Protein AF-A0A9E5YN26-F1 (afdb_monomer_lite)

Structure (mmCIF, N/CA/C/O backbone):
data_AF-A0A9E5YN26-F1
#
_entry.id   AF-A0A9E5YN26-F1
#
loop_
_atom_site.group_PDB
_atom_site.id
_atom_site.type_symbol
_atom_site.label_atom_id
_atom_site.label_alt_id
_atom_site.label_comp_id
_atom_site.label_asym_id
_atom_site.label_entity_id
_atom_site.label_seq_id
_atom_site.pdbx_PDB_ins_code
_atom_site.Cartn_x
_atom_site.Cartn_y
_atom_site.Cartn_z
_atom_site.occupancy
_atom_site.B_iso_or_equiv
_atom_site.auth_seq_id
_atom_site.auth_comp_id
_atom_site.auth_asym_id
_atom_site.auth_atom_id
_atom_site.pdbx_PDB_model_num
ATOM 1 N N . MET A 1 1 ? -26.017 12.674 18.220 1.00 53.06 1 MET A N 1
ATOM 2 C CA . MET A 1 1 ? -25.149 12.008 19.216 1.00 53.06 1 MET A CA 1
ATOM 3 C C . MET A 1 1 ? -24.759 10.588 18.777 1.00 53.06 1 MET A C 1
ATOM 5 O O . MET A 1 1 ? -23.644 10.428 18.310 1.00 53.06 1 MET A O 1
ATOM 9 N N . MET A 1 2 ? -25.628 9.558 18.812 1.00 53.06 2 MET A N 1
ATOM 10 C CA . MET A 1 2 ? -25.223 8.177 18.429 1.00 53.06 2 MET A CA 1
ATOM 11 C C . MET A 1 2 ? -24.998 7.957 16.912 1.00 53.06 2 MET A C 1
ATOM 13 O O . MET A 1 2 ? -24.331 6.999 16.513 1.00 53.06 2 MET A O 1
ATOM 17 N N . ASN A 1 3 ? -25.528 8.840 16.058 1.00 61.97 3 ASN A N 1
ATOM 18 C CA . ASN A 1 3 ? -25.362 8.754 14.601 1.00 61.97 3 ASN A CA 1
ATOM 19 C C . ASN A 1 3 ? -24.022 9.351 14.124 1.00 61.97 3 ASN A C 1
ATOM 21 O O . ASN A 1 3 ? -23.404 8.831 13.197 1.00 61.97 3 ASN A O 1
ATOM 25 N N . ASP A 1 4 ? -23.530 10.379 14.819 1.00 71.56 4 ASP A N 1
ATOM 26 C CA . ASP A 1 4 ? -22.338 11.141 14.428 1.00 71.56 4 ASP A CA 1
ATOM 27 C C . ASP A 1 4 ? -21.058 10.311 14.587 1.00 71.56 4 ASP A C 1
ATOM 29 O O . ASP A 1 4 ? -20.215 10.279 13.695 1.00 71.56 4 ASP A O 1
ATOM 33 N N . GLU A 1 5 ? -20.943 9.517 15.659 1.00 71.06 5 GLU A N 1
ATOM 34 C CA . GLU A 1 5 ? -19.774 8.651 15.850 1.00 71.06 5 GLU A CA 1
ATOM 35 C C . GLU A 1 5 ? -19.697 7.495 14.843 1.00 71.06 5 GLU A C 1
ATOM 37 O O . GLU A 1 5 ? -18.608 7.035 14.491 1.00 71.06 5 GLU A O 1
ATOM 42 N N . LYS A 1 6 ? -20.841 6.942 14.419 1.00 70.25 6 LYS A N 1
ATOM 43 C CA . LYS A 1 6 ? -20.863 5.895 13.384 1.00 70.25 6 LYS A CA 1
ATOM 44 C C . LYS A 1 6 ? -20.468 6.490 12.034 1.00 70.25 6 LYS A C 1
ATOM 46 O O . LYS A 1 6 ? -19.683 5.877 11.308 1.00 70.25 6 LYS A O 1
ATOM 51 N N . TYR A 1 7 ? -20.950 7.696 11.745 1.00 77.06 7 TYR A N 1
ATOM 52 C CA . TYR A 1 7 ? -20.647 8.420 10.518 1.00 77.06 7 TYR A CA 1
ATOM 53 C C . TYR A 1 7 ? -19.169 8.827 10.430 1.00 77.06 7 TYR A C 1
ATOM 55 O O . TYR A 1 7 ? -18.505 8.523 9.439 1.00 77.06 7 TYR A O 1
ATOM 63 N N . GLU A 1 8 ? -18.601 9.399 11.494 1.00 77.19 8 GLU A N 1
ATOM 64 C CA . GLU A 1 8 ? -17.177 9.759 11.557 1.00 77.19 8 GLU A CA 1
ATOM 65 C C . GLU A 1 8 ? -16.260 8.535 11.428 1.00 77.19 8 GLU A C 1
ATOM 67 O O . GLU A 1 8 ? -15.240 8.571 10.731 1.00 77.19 8 GLU A O 1
ATOM 72 N N . ARG A 1 9 ? -16.644 7.395 12.015 1.00 71.38 9 ARG A N 1
ATOM 73 C CA . ARG A 1 9 ? -15.908 6.130 11.860 1.00 71.38 9 ARG A CA 1
ATOM 74 C C . ARG A 1 9 ? -15.939 5.612 10.426 1.00 71.38 9 ARG A C 1
ATOM 76 O O . ARG A 1 9 ? -14.891 5.224 9.900 1.00 71.38 9 ARG A O 1
ATOM 83 N N . ALA A 1 10 ? -17.107 5.628 9.784 1.00 75.50 10 ALA A N 1
ATOM 84 C CA . ALA A 1 10 ? -17.236 5.261 8.377 1.00 75.50 10 ALA A CA 1
ATOM 85 C C . ALA A 1 10 ? -16.382 6.183 7.491 1.00 75.50 10 ALA A C 1
ATOM 87 O O . ALA A 1 10 ? -15.615 5.708 6.652 1.00 75.50 10 ALA A O 1
ATOM 88 N N . ARG A 1 11 ? -16.416 7.494 7.752 1.00 78.62 11 ARG A N 1
ATOM 89 C CA . ARG A 1 11 ? -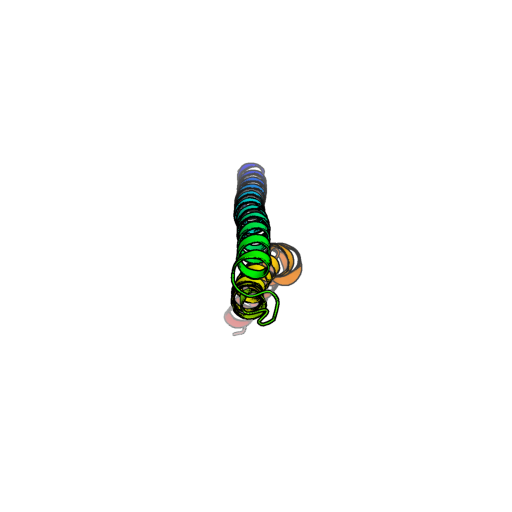15.630 8.501 7.031 1.00 78.62 11 ARG A CA 1
ATOM 90 C C . ARG A 1 11 ? -14.124 8.291 7.193 1.00 78.62 11 ARG A C 1
ATOM 92 O O . ARG A 1 11 ? -13.384 8.356 6.210 1.00 78.62 11 ARG A O 1
ATOM 99 N N . LYS A 1 12 ? -13.664 7.973 8.408 1.00 78.50 12 LYS A N 1
ATOM 100 C CA . LYS A 1 12 ? -12.257 7.655 8.696 1.00 78.50 12 LYS A CA 1
ATOM 101 C C . LYS A 1 12 ? -11.805 6.401 7.944 1.00 78.50 12 LYS A C 1
ATOM 103 O O . LYS A 1 12 ? -10.750 6.432 7.318 1.00 78.50 12 LYS A O 1
ATOM 108 N N . ARG A 1 13 ? -12.630 5.345 7.913 1.00 75.19 13 ARG A N 1
ATOM 109 C CA . ARG A 1 13 ? -12.343 4.129 7.129 1.00 75.19 13 ARG A CA 1
ATOM 110 C C . ARG A 1 13 ? -12.217 4.416 5.635 1.00 75.19 13 ARG A C 1
ATOM 112 O O . ARG A 1 13 ? -11.256 3.966 5.020 1.00 75.19 13 ARG A O 1
ATOM 119 N N . VAL A 1 14 ? -13.132 5.198 5.061 1.00 81.62 14 VAL A N 1
ATOM 120 C CA . VAL A 1 14 ? -13.064 5.586 3.641 1.00 81.62 14 VAL A CA 1
ATOM 121 C C . VAL A 1 14 ? -11.802 6.402 3.349 1.00 81.62 14 VAL A C 1
ATOM 123 O O . VAL A 1 14 ? -11.146 6.182 2.332 1.00 81.62 14 VAL A O 1
ATOM 126 N N . LYS A 1 15 ? -11.420 7.317 4.248 1.00 82.94 15 LYS A N 1
ATOM 127 C CA . LYS A 1 15 ? -10.201 8.124 4.102 1.00 82.94 15 LYS A CA 1
ATOM 128 C C . LYS A 1 15 ? -8.936 7.262 4.101 1.00 82.94 15 LYS A C 1
ATOM 130 O O . LYS A 1 15 ? -8.076 7.469 3.247 1.00 82.94 15 LYS A O 1
ATOM 135 N N . ASP A 1 16 ? -8.839 6.298 5.013 1.00 81.31 16 ASP A N 1
ATOM 136 C CA . ASP A 1 16 ? -7.692 5.385 5.083 1.00 81.31 16 ASP A CA 1
ATOM 137 C C . ASP A 1 16 ? -7.615 4.485 3.848 1.00 81.31 16 ASP A C 1
ATOM 139 O O . ASP A 1 16 ? -6.543 4.300 3.277 1.00 81.31 16 ASP A O 1
ATOM 143 N N . LEU A 1 17 ? -8.765 3.984 3.392 1.00 81.69 17 LEU A N 1
ATOM 144 C CA . LEU A 1 17 ? -8.855 3.165 2.191 1.00 81.69 17 LEU A CA 1
ATOM 145 C C . LEU A 1 17 ? -8.412 3.955 0.951 1.00 81.69 17 LEU A C 1
ATOM 147 O O . LEU A 1 17 ? -7.628 3.462 0.145 1.00 81.69 17 LEU A O 1
ATOM 151 N N . LYS A 1 18 ? -8.842 5.217 0.830 1.00 85.19 18 LYS A N 1
ATOM 152 C CA . LYS A 1 18 ? -8.407 6.116 -0.247 1.00 85.19 18 LYS A CA 1
ATOM 153 C C . LYS A 1 18 ? -6.895 6.361 -0.216 1.00 85.19 18 LYS A C 1
ATOM 155 O O . LYS A 1 18 ? -6.273 6.413 -1.273 1.00 85.19 18 LYS A O 1
ATOM 160 N N . HIS A 1 19 ? -6.307 6.499 0.974 1.00 84.50 19 HIS A N 1
ATOM 161 C CA . HIS A 1 19 ? -4.857 6.646 1.124 1.00 84.50 19 HIS A CA 1
ATOM 162 C C . HIS A 1 19 ? -4.122 5.385 0.659 1.00 84.50 19 HIS A C 1
ATOM 164 O O . HIS A 1 19 ? -3.212 5.477 -0.158 1.00 84.50 19 HIS A O 1
ATOM 170 N N . PHE A 1 20 ? -4.593 4.213 1.091 1.00 86.06 20 PHE A N 1
ATOM 171 C CA . PHE A 1 20 ? -4.047 2.927 0.668 1.00 86.06 20 PHE A CA 1
ATOM 172 C C . PHE A 1 20 ? -4.093 2.744 -0.855 1.00 86.06 20 PHE A C 1
ATOM 174 O O . PHE A 1 20 ? -3.087 2.379 -1.457 1.00 86.06 20 PHE A O 1
ATOM 181 N N . TYR A 1 21 ? -5.225 3.051 -1.500 1.00 85.75 21 TYR A N 1
ATOM 182 C CA . TYR A 1 21 ? -5.330 2.967 -2.960 1.00 85.75 21 TYR A CA 1
ATOM 183 C C . TYR A 1 21 ? -4.360 3.912 -3.672 1.00 85.75 21 TYR A C 1
ATOM 185 O O . TYR A 1 21 ? -3.776 3.528 -4.682 1.00 85.75 21 TYR A O 1
ATOM 193 N N . ARG A 1 22 ? -4.144 5.125 -3.148 1.00 89.44 22 ARG A N 1
ATOM 194 C CA . ARG A 1 22 ? -3.162 6.060 -3.714 1.00 89.44 22 ARG A CA 1
ATOM 195 C C . ARG A 1 22 ? -1.747 5.484 -3.656 1.00 89.44 22 ARG A C 1
ATOM 197 O O . ARG A 1 22 ? -1.024 5.545 -4.651 1.00 89.44 22 ARG A O 1
ATOM 204 N N . ASP A 1 23 ? -1.371 4.917 -2.514 1.00 88.12 23 ASP A N 1
ATOM 205 C CA . ASP A 1 23 ? -0.052 4.315 -2.321 1.00 88.12 23 ASP A CA 1
ATOM 206 C C . ASP A 1 23 ? 0.120 3.073 -3.218 1.00 88.12 23 ASP A C 1
ATOM 208 O O . ASP A 1 23 ? 1.164 2.901 -3.846 1.00 88.12 23 ASP A O 1
ATOM 212 N N . LEU A 1 24 ? -0.934 2.262 -3.377 1.00 89.69 24 LEU A N 1
ATOM 213 C CA . LEU A 1 24 ? -0.943 1.093 -4.261 1.00 89.69 24 LEU A CA 1
ATOM 214 C C . LEU A 1 24 ? -0.794 1.469 -5.741 1.00 89.69 24 LEU A C 1
ATOM 216 O O . LEU A 1 24 ? 0.028 0.884 -6.444 1.00 89.69 24 LEU A O 1
ATOM 220 N N . ILE A 1 25 ? -1.553 2.459 -6.219 1.00 92.06 25 ILE A N 1
ATOM 221 C CA . ILE A 1 25 ? -1.455 2.956 -7.601 1.00 92.06 25 ILE A CA 1
ATOM 222 C C . ILE A 1 25 ? -0.053 3.509 -7.868 1.00 92.06 25 ILE A C 1
ATOM 224 O O . ILE A 1 25 ? 0.538 3.224 -8.912 1.00 92.06 25 ILE A O 1
ATOM 228 N N . SER A 1 26 ? 0.499 4.264 -6.915 1.00 90.50 26 SER A N 1
ATOM 229 C CA . SER A 1 26 ? 1.858 4.804 -7.019 1.00 90.50 26 SER A CA 1
ATOM 230 C C . SER A 1 26 ? 2.888 3.678 -7.116 1.00 90.50 26 SER A C 1
ATOM 232 O O . SER A 1 26 ? 3.750 3.716 -7.989 1.00 90.50 26 SER A O 1
ATOM 234 N N . TYR A 1 27 ? 2.758 2.633 -6.295 1.00 89.25 27 TYR A N 1
ATOM 235 C CA . TYR A 1 27 ? 3.619 1.454 -6.360 1.00 89.25 27 TYR A CA 1
ATOM 236 C C . TYR A 1 27 ? 3.540 0.734 -7.701 1.00 89.25 27 TYR A C 1
ATOM 238 O O . TYR A 1 27 ? 4.582 0.445 -8.283 1.00 89.25 27 TYR A O 1
ATOM 246 N N . VAL A 1 28 ? 2.339 0.466 -8.219 1.00 90.56 28 VAL A N 1
ATOM 247 C CA . VAL A 1 28 ? 2.187 -0.185 -9.530 1.00 90.56 28 VAL A CA 1
ATOM 248 C C . VAL A 1 28 ? 2.838 0.668 -10.619 1.00 90.56 28 VAL A C 1
ATOM 250 O O . VAL A 1 28 ? 3.621 0.153 -11.410 1.00 90.56 28 VAL A O 1
ATOM 253 N N . THR A 1 29 ? 2.594 1.979 -10.605 1.00 93.12 29 THR A N 1
ATOM 254 C CA . THR A 1 29 ? 3.147 2.920 -11.592 1.00 93.12 29 THR A CA 1
ATOM 255 C C . THR A 1 29 ? 4.676 2.937 -11.556 1.00 93.12 29 THR A C 1
ATOM 257 O O . THR A 1 29 ? 5.324 2.774 -12.587 1.00 93.12 29 THR A O 1
ATOM 260 N N . ILE A 1 30 ? 5.263 3.068 -10.363 1.00 90.31 30 ILE A N 1
ATOM 261 C CA . ILE A 1 30 ? 6.716 3.079 -10.161 1.00 90.31 30 ILE A CA 1
ATOM 262 C C . ILE A 1 30 ? 7.334 1.747 -10.600 1.00 90.31 30 ILE A C 1
ATOM 264 O O . ILE A 1 30 ? 8.327 1.754 -11.323 1.00 90.31 30 ILE A O 1
ATOM 268 N N . ASN A 1 31 ? 6.733 0.609 -10.239 1.00 89.00 31 ASN A N 1
ATOM 269 C CA . ASN A 1 31 ? 7.233 -0.708 -10.644 1.00 89.00 31 ASN A CA 1
ATOM 270 C C . ASN A 1 31 ? 7.193 -0.916 -12.159 1.00 89.00 31 ASN A C 1
ATOM 272 O O . ASN A 1 31 ? 8.135 -1.482 -12.704 1.00 89.00 31 ASN A O 1
ATOM 276 N N . VAL A 1 32 ? 6.151 -0.440 -12.847 1.00 90.38 32 VAL A N 1
ATOM 277 C CA . VAL A 1 32 ? 6.081 -0.498 -14.316 1.00 90.38 32 VAL A CA 1
ATOM 278 C C . VAL A 1 32 ? 7.211 0.323 -14.941 1.00 90.38 32 VAL A C 1
ATOM 280 O O . VAL A 1 32 ? 7.900 -0.168 -15.832 1.00 90.38 32 VAL A O 1
ATOM 283 N N . ILE A 1 33 ? 7.462 1.537 -14.440 1.00 91.12 33 ILE A N 1
ATOM 284 C CA . ILE A 1 33 ? 8.567 2.383 -14.919 1.00 91.12 33 ILE A CA 1
ATOM 285 C C . ILE A 1 33 ? 9.924 1.705 -14.667 1.00 91.12 33 ILE A C 1
ATOM 287 O O . ILE A 1 33 ? 10.754 1.632 -15.570 1.00 91.12 33 ILE A O 1
ATOM 291 N N . LEU A 1 34 ? 10.142 1.161 -13.467 1.00 89.06 34 LEU A N 1
ATOM 292 C CA . LEU A 1 34 ? 11.358 0.423 -13.104 1.00 89.06 34 LEU A CA 1
ATOM 293 C C . LEU A 1 34 ? 11.576 -0.814 -13.974 1.00 89.06 34 LEU A C 1
ATOM 295 O O . LEU A 1 34 ? 12.711 -1.091 -14.354 1.00 89.06 34 LEU A O 1
ATOM 299 N N . LEU A 1 35 ? 10.509 -1.541 -14.304 1.00 87.62 35 LEU A N 1
ATOM 300 C CA . LEU A 1 35 ? 10.567 -2.693 -15.195 1.00 87.62 35 LEU A CA 1
ATOM 301 C C . LEU A 1 35 ? 11.014 -2.272 -16.600 1.00 87.62 35 LEU A C 1
ATOM 303 O O . LEU A 1 35 ? 11.912 -2.896 -17.158 1.00 87.62 35 LEU A O 1
ATOM 307 N N . ILE A 1 36 ? 10.467 -1.176 -17.135 1.00 89.31 36 ILE A N 1
ATOM 308 C CA . ILE A 1 36 ? 10.888 -0.627 -18.433 1.00 89.31 36 ILE A CA 1
ATOM 309 C C . ILE A 1 36 ? 12.366 -0.219 -18.390 1.00 89.31 36 ILE A C 1
ATOM 311 O O . ILE A 1 36 ? 13.137 -0.618 -19.259 1.00 89.31 36 ILE A O 1
ATOM 315 N N . ILE A 1 37 ? 12.790 0.518 -17.357 1.00 88.00 37 ILE A N 1
ATOM 316 C CA . ILE A 1 37 ? 14.194 0.926 -17.184 1.00 88.00 37 ILE A CA 1
ATOM 317 C C . ILE A 1 37 ? 15.107 -0.298 -17.097 1.00 88.00 37 ILE A C 1
ATOM 319 O O . ILE A 1 37 ? 16.168 -0.323 -17.712 1.00 88.00 37 ILE A O 1
ATOM 323 N N . ASN A 1 38 ? 14.707 -1.334 -16.361 1.00 87.12 38 ASN A N 1
ATOM 324 C CA . ASN A 1 38 ? 15.496 -2.550 -16.230 1.00 87.12 38 ASN A CA 1
ATOM 325 C C . ASN A 1 38 ? 15.702 -3.245 -17.584 1.00 87.12 38 ASN A C 1
ATOM 327 O O . ASN A 1 38 ? 16.840 -3.564 -17.931 1.00 87.12 38 ASN A O 1
ATOM 331 N N . LEU A 1 39 ? 14.627 -3.398 -18.364 1.00 84.44 39 LEU A N 1
ATOM 332 C CA . LEU A 1 39 ? 14.680 -4.006 -19.693 1.00 84.44 39 LEU A CA 1
ATOM 333 C C . LEU A 1 39 ? 15.555 -3.205 -20.667 1.00 84.44 39 LEU A C 1
ATOM 335 O O . LEU A 1 39 ? 16.248 -3.802 -21.485 1.00 84.44 39 LEU A O 1
ATOM 339 N N . VAL A 1 40 ? 15.552 -1.873 -20.560 1.00 84.81 40 VAL A N 1
ATOM 340 C CA . VAL A 1 40 ? 16.347 -0.989 -21.427 1.00 84.81 40 VAL A CA 1
ATOM 341 C C . VAL A 1 40 ? 17.818 -0.929 -21.000 1.00 84.81 40 VAL A C 1
ATOM 343 O O . VAL A 1 40 ? 18.706 -0.959 -21.846 1.00 84.81 40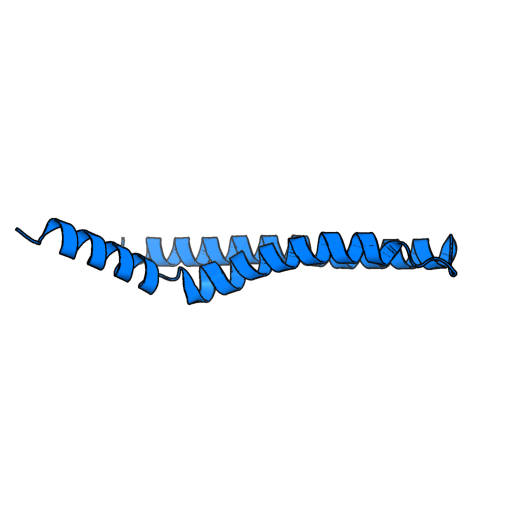 VAL A O 1
ATOM 346 N N . THR A 1 41 ? 18.107 -0.830 -19.701 1.00 82.88 41 THR A N 1
ATOM 347 C CA . THR A 1 41 ? 19.471 -0.593 -19.198 1.00 82.88 41 THR A CA 1
ATOM 348 C C . THR A 1 41 ? 20.255 -1.881 -18.959 1.00 82.88 41 THR A C 1
ATOM 350 O O . THR A 1 41 ? 21.474 -1.901 -19.119 1.00 82.88 41 THR A O 1
ATOM 353 N N . SER A 1 42 ? 19.611 -2.960 -18.513 1.00 74.88 42 SER A N 1
ATOM 354 C CA . SER A 1 42 ? 20.305 -4.200 -18.145 1.00 74.88 42 SER A CA 1
ATOM 355 C C . SER A 1 42 ? 19.363 -5.407 -18.166 1.00 74.88 42 SER A C 1
ATOM 357 O O . SER A 1 42 ? 19.046 -5.950 -17.106 1.00 74.88 42 SER A O 1
ATOM 359 N N . PRO A 1 43 ? 18.981 -5.906 -19.356 1.00 72.56 43 PRO A N 1
ATOM 360 C CA . PRO A 1 43 ? 18.076 -7.051 -19.480 1.00 72.56 43 PRO A CA 1
ATOM 361 C C . PRO A 1 43 ? 18.624 -8.340 -18.836 1.00 72.56 43 PRO A C 1
ATOM 363 O O . PRO A 1 43 ? 17.857 -9.237 -18.503 1.00 72.56 43 PRO A O 1
ATOM 366 N N . GLY A 1 44 ? 19.942 -8.432 -18.612 1.00 72.25 44 GLY A N 1
ATOM 367 C CA . GLY A 1 44 ? 20.585 -9.558 -17.920 1.00 72.25 44 GLY A CA 1
ATOM 368 C C . GLY A 1 44 ? 20.651 -9.443 -16.390 1.00 72.25 44 GLY A C 1
ATOM 369 O O . GLY A 1 44 ? 21.067 -10.394 -15.732 1.00 72.25 44 GLY A O 1
ATOM 370 N N . LYS A 1 45 ? 20.275 -8.300 -15.796 1.00 73.06 45 LYS A N 1
ATOM 371 C CA . LYS A 1 45 ? 20.283 -8.084 -14.338 1.00 73.06 45 LYS A CA 1
ATOM 372 C C . LYS A 1 45 ? 18.974 -7.450 -13.890 1.00 73.06 45 LYS A C 1
ATOM 374 O O . LYS A 1 45 ? 18.786 -6.235 -13.950 1.00 73.06 45 LYS A O 1
ATOM 379 N N . LEU A 1 46 ? 18.100 -8.278 -13.331 1.00 78.75 46 LEU A N 1
ATOM 380 C CA . LEU A 1 46 ? 16.768 -7.896 -12.866 1.00 78.75 46 LEU A CA 1
ATOM 381 C C . LEU A 1 46 ? 16.828 -7.202 -11.486 1.00 78.75 46 LEU A C 1
ATOM 383 O O . LEU A 1 46 ? 16.242 -7.649 -10.506 1.00 78.75 46 LEU A O 1
ATOM 387 N N . TRP A 1 47 ? 17.576 -6.101 -11.378 1.00 81.94 47 TRP A N 1
ATOM 388 C CA . TRP A 1 47 ? 17.742 -5.338 -10.134 1.00 81.94 47 TRP A CA 1
ATOM 389 C C . TRP A 1 47 ? 16.428 -4.749 -9.593 1.00 81.94 47 TRP A C 1
ATOM 391 O O . TRP A 1 47 ? 16.330 -4.483 -8.395 1.00 81.94 47 TRP A O 1
ATOM 401 N N . PHE A 1 48 ? 15.410 -4.585 -10.448 1.00 83.81 48 PHE A N 1
ATOM 402 C CA . PHE A 1 48 ? 14.117 -4.018 -10.056 1.00 83.81 48 PHE A CA 1
ATOM 403 C C . PHE A 1 48 ? 13.430 -4.834 -8.947 1.00 83.81 48 PHE A C 1
ATOM 405 O O . PHE A 1 48 ? 12.771 -4.243 -8.094 1.00 83.81 48 PHE A O 1
ATOM 412 N N . TYR A 1 49 ? 13.652 -6.157 -8.890 1.00 83.00 49 TYR A N 1
ATOM 413 C CA . TYR A 1 49 ? 13.054 -7.030 -7.873 1.00 83.00 49 TYR A CA 1
ATOM 414 C C . TYR A 1 49 ? 13.390 -6.603 -6.447 1.00 83.00 49 TYR A C 1
ATOM 416 O O . TYR A 1 49 ? 12.536 -6.705 -5.572 1.00 83.00 49 TYR A O 1
ATOM 424 N N . TRP A 1 50 ? 14.598 -6.093 -6.196 1.00 86.25 50 TRP A N 1
ATOM 425 C CA . TRP A 1 50 ? 14.975 -5.630 -4.860 1.00 86.25 50 TRP A CA 1
ATOM 426 C C . TRP A 1 50 ? 14.129 -4.438 -4.411 1.00 86.25 50 TRP A C 1
ATOM 428 O O . TRP A 1 50 ? 13.670 -4.396 -3.269 1.00 86.25 50 TRP A O 1
ATOM 438 N N . VAL A 1 51 ? 13.859 -3.506 -5.329 1.00 84.12 51 VAL A N 1
ATOM 439 C CA . VAL A 1 51 ? 12.990 -2.350 -5.075 1.00 84.12 51 VAL A CA 1
ATOM 440 C C . VAL A 1 51 ? 11.547 -2.810 -4.879 1.00 84.12 51 VAL A C 1
ATOM 442 O O . VAL A 1 51 ? 10.907 -2.413 -3.905 1.00 84.12 51 VAL A O 1
ATOM 445 N N . THR A 1 52 ? 11.061 -3.700 -5.749 1.00 87.19 52 THR A N 1
ATOM 446 C CA . THR A 1 52 ? 9.713 -4.276 -5.680 1.00 87.19 52 THR A CA 1
ATOM 447 C C . THR A 1 52 ? 9.473 -5.022 -4.370 1.00 87.19 52 THR A C 1
ATOM 449 O O . THR A 1 52 ? 8.440 -4.818 -3.745 1.00 87.19 52 THR A O 1
ATOM 452 N N . ILE A 1 53 ? 10.416 -5.852 -3.914 1.00 88.56 53 ILE A N 1
ATOM 453 C CA . ILE A 1 53 ? 10.278 -6.642 -2.682 1.00 88.56 53 ILE A CA 1
ATOM 454 C C . ILE A 1 53 ? 10.239 -5.727 -1.458 1.00 88.56 53 ILE A C 1
ATOM 456 O O . ILE A 1 53 ? 9.336 -5.854 -0.630 1.00 88.56 53 ILE A O 1
ATOM 460 N N . PHE A 1 54 ? 11.173 -4.778 -1.351 1.00 90.12 54 PHE A N 1
ATOM 461 C CA . PHE A 1 54 ? 11.220 -3.870 -0.204 1.00 90.12 54 PHE A CA 1
ATOM 462 C C . PHE A 1 54 ? 9.947 -3.018 -0.104 1.00 90.12 54 PHE A C 1
ATOM 464 O O . PHE A 1 54 ? 9.321 -2.933 0.955 1.00 90.12 54 PHE A O 1
ATOM 471 N N . TRP A 1 55 ? 9.510 -2.439 -1.225 1.00 86.94 55 TRP A N 1
ATOM 472 C CA . TRP A 1 55 ? 8.271 -1.663 -1.272 1.00 86.94 55 TRP A CA 1
ATOM 473 C C . TRP A 1 55 ? 7.014 -2.526 -1.113 1.00 86.94 55 TRP A C 1
ATOM 475 O O . TRP A 1 55 ? 6.044 -2.094 -0.489 1.00 86.94 55 TRP A O 1
ATOM 485 N N . GLY A 1 56 ? 7.032 -3.752 -1.632 1.00 88.94 56 GLY A N 1
ATOM 486 C CA . GLY A 1 56 ? 5.942 -4.711 -1.503 1.00 88.94 56 GLY A CA 1
ATOM 487 C C . GLY A 1 56 ? 5.666 -5.058 -0.043 1.00 88.94 56 GLY A C 1
ATOM 488 O O . GLY A 1 56 ? 4.510 -5.068 0.374 1.00 88.94 56 GLY A O 1
ATOM 489 N N . ILE A 1 57 ? 6.715 -5.241 0.768 1.00 91.00 57 ILE A N 1
ATOM 490 C CA . ILE A 1 57 ? 6.583 -5.466 2.217 1.00 91.00 57 ILE A CA 1
ATOM 491 C C . ILE A 1 57 ? 5.938 -4.253 2.901 1.00 91.00 57 ILE A C 1
ATOM 493 O O . ILE A 1 57 ? 5.009 -4.418 3.693 1.00 91.00 57 ILE A O 1
ATOM 497 N N . ALA A 1 58 ? 6.372 -3.032 2.572 1.00 88.00 58 ALA A N 1
ATOM 498 C CA . ALA A 1 58 ? 5.801 -1.812 3.146 1.00 88.00 58 ALA A CA 1
ATOM 499 C C . ALA A 1 58 ? 4.297 -1.676 2.837 1.00 88.00 58 ALA A C 1
ATOM 501 O O . ALA A 1 58 ? 3.499 -1.383 3.733 1.00 88.00 58 ALA A O 1
ATOM 502 N N . ILE A 1 59 ? 3.888 -1.962 1.596 1.00 88.12 59 ILE A N 1
ATOM 503 C CA . ILE A 1 59 ? 2.473 -1.965 1.204 1.00 88.12 59 ILE A CA 1
ATOM 504 C C . ILE A 1 59 ? 1.694 -3.084 1.881 1.00 88.12 59 ILE A C 1
ATOM 506 O O . ILE A 1 5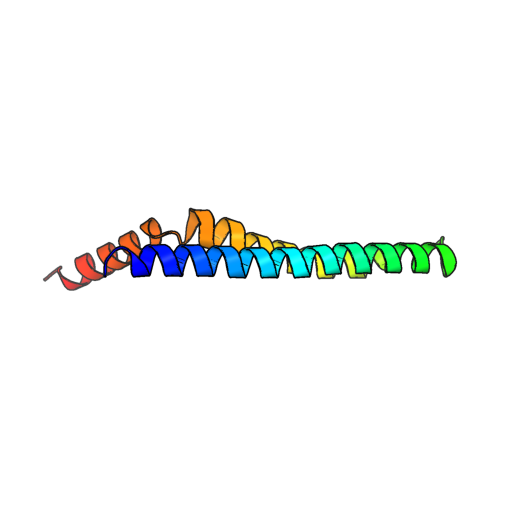9 ? 0.578 -2.837 2.332 1.00 88.12 59 ILE A O 1
ATOM 510 N N . LEU A 1 60 ? 2.252 -4.289 1.997 1.00 88.50 60 LEU A N 1
ATOM 511 C CA . L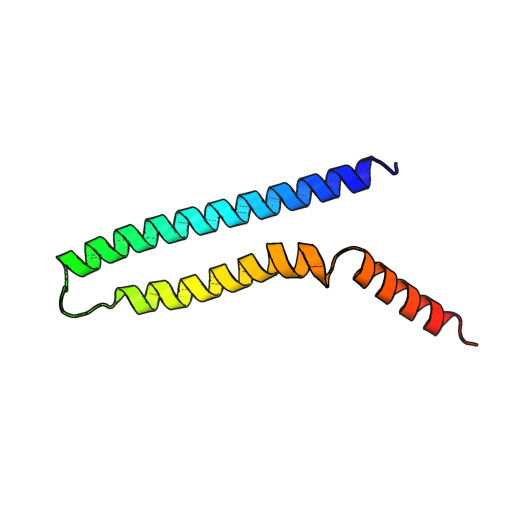EU A 1 60 ? 1.592 -5.405 2.678 1.00 88.50 60 LEU A CA 1
ATOM 512 C C . LEU A 1 60 ? 1.348 -5.111 4.161 1.00 88.50 60 LEU A C 1
ATOM 514 O O . LEU A 1 60 ? 0.277 -5.433 4.681 1.00 88.50 60 LEU A O 1
ATOM 518 N N . LEU A 1 61 ? 2.289 -4.450 4.838 1.00 87.00 61 LEU A N 1
ATOM 519 C CA . LEU A 1 61 ? 2.098 -3.984 6.212 1.00 87.00 61 LEU A CA 1
ATOM 520 C C . LEU A 1 61 ? 0.998 -2.917 6.294 1.00 87.00 61 LEU A C 1
ATOM 522 O O . LEU A 1 61 ? 0.136 -2.982 7.176 1.00 87.00 61 LEU A O 1
ATOM 526 N N . HIS A 1 62 ? 0.975 -1.966 5.356 1.00 84.19 62 HIS A N 1
ATOM 527 C CA . HIS A 1 62 ? -0.056 -0.929 5.321 1.00 84.19 62 HIS A CA 1
ATOM 528 C C . HIS A 1 62 ? -1.446 -1.524 5.025 1.00 84.19 62 HIS A C 1
ATOM 530 O O . HIS A 1 62 ? -2.414 -1.208 5.721 1.00 84.19 62 HIS A O 1
ATOM 536 N N . ALA A 1 63 ? -1.528 -2.465 4.079 1.00 83.88 63 ALA A N 1
ATOM 537 C CA . ALA A 1 63 ? -2.725 -3.235 3.753 1.00 83.88 63 ALA A CA 1
ATOM 538 C C . ALA A 1 63 ? -3.220 -4.021 4.970 1.00 83.88 63 ALA A C 1
ATOM 540 O O . ALA A 1 63 ? -4.384 -3.918 5.346 1.00 83.88 63 ALA A O 1
ATOM 541 N N . SER A 1 64 ? -2.327 -4.746 5.645 1.00 82.19 64 SER A N 1
ATOM 542 C CA . SER A 1 64 ? -2.656 -5.495 6.861 1.00 82.19 64 SER A CA 1
ATOM 543 C C . SER A 1 64 ? -3.219 -4.573 7.945 1.00 82.19 64 SER A C 1
ATOM 545 O O . SER A 1 64 ? -4.203 -4.902 8.603 1.00 82.19 64 SER A O 1
ATOM 547 N N . LYS A 1 65 ? -2.680 -3.361 8.094 1.00 76.56 65 LYS A N 1
ATOM 548 C CA . LYS A 1 65 ? -3.198 -2.384 9.057 1.00 76.56 65 LYS A CA 1
ATOM 549 C C . LYS A 1 65 ? -4.589 -1.855 8.699 1.00 76.56 65 LYS A C 1
ATOM 551 O O . LYS A 1 65 ? -5.445 -1.725 9.578 1.00 76.56 65 LYS A O 1
ATOM 556 N N . VAL A 1 66 ? -4.830 -1.558 7.427 1.00 77.06 66 VAL A N 1
ATOM 557 C CA . VAL A 1 66 ? -6.111 -1.011 6.957 1.00 77.06 66 VAL A CA 1
ATOM 558 C C . VAL A 1 66 ? -7.202 -2.087 6.922 1.00 77.06 66 VAL A C 1
ATOM 560 O O . VAL A 1 66 ? -8.310 -1.842 7.397 1.00 77.06 66 VAL A O 1
ATOM 563 N N . PHE A 1 67 ? -6.893 -3.286 6.425 1.00 73.69 67 PHE A N 1
ATOM 564 C CA . PHE A 1 67 ? -7.864 -4.364 6.222 1.00 73.69 67 PHE A CA 1
ATOM 565 C C . PHE A 1 67 ? -7.981 -5.322 7.415 1.00 73.69 67 PHE A C 1
ATOM 567 O O . PHE A 1 67 ? -9.096 -5.630 7.832 1.00 73.69 67 PHE A O 1
ATOM 574 N N . LEU A 1 68 ? -6.870 -5.786 8.000 1.00 66.38 68 LEU A N 1
ATOM 575 C CA . LEU A 1 68 ? -6.904 -6.780 9.087 1.00 66.38 68 LEU A CA 1
ATOM 576 C C . LEU A 1 68 ? -7.080 -6.116 10.453 1.00 66.38 68 LEU A C 1
ATOM 578 O O . LEU A 1 68 ? -8.021 -6.440 11.183 1.00 66.38 68 LEU A O 1
ATOM 582 N N . LEU A 1 69 ? -6.218 -5.150 10.786 1.00 62.38 69 LEU A N 1
ATOM 583 C CA . LEU A 1 69 ? -6.246 -4.503 12.099 1.00 62.38 69 LEU A CA 1
ATOM 584 C C . LEU A 1 69 ? -7.519 -3.664 12.266 1.00 62.38 69 LEU A C 1
ATOM 586 O O . LEU A 1 69 ? -8.258 -3.883 13.217 1.00 62.38 69 LEU A O 1
ATOM 590 N N . LYS A 1 70 ? -7.865 -2.779 11.324 1.00 61.44 70 LYS A N 1
ATOM 591 C CA . LYS A 1 70 ? -9.102 -1.979 11.433 1.00 61.44 70 LYS A CA 1
ATOM 592 C C . LYS A 1 70 ? -10.393 -2.717 11.076 1.00 61.44 70 LYS A C 1
ATOM 594 O O . LYS A 1 70 ? -11.455 -2.266 11.508 1.00 61.44 70 LYS A O 1
ATOM 599 N N . GLY A 1 71 ? -10.333 -3.772 10.264 1.00 57.25 71 GLY A N 1
ATOM 600 C CA . GLY A 1 71 ? -11.516 -4.448 9.721 1.00 57.25 71 GLY A CA 1
ATOM 601 C C . GLY A 1 71 ? -12.026 -5.628 10.548 1.00 57.25 71 GLY A C 1
ATOM 602 O O . GLY A 1 71 ? -13.239 -5.813 10.603 1.00 57.25 71 GLY A O 1
ATOM 603 N N . LYS A 1 72 ? -11.137 -6.397 11.198 1.00 51.12 72 LYS A N 1
ATOM 604 C CA . LYS A 1 72 ? -11.501 -7.678 11.838 1.00 51.12 72 LYS A CA 1
ATOM 605 C C . LYS A 1 72 ? -10.949 -7.896 13.255 1.00 51.12 72 LYS A C 1
A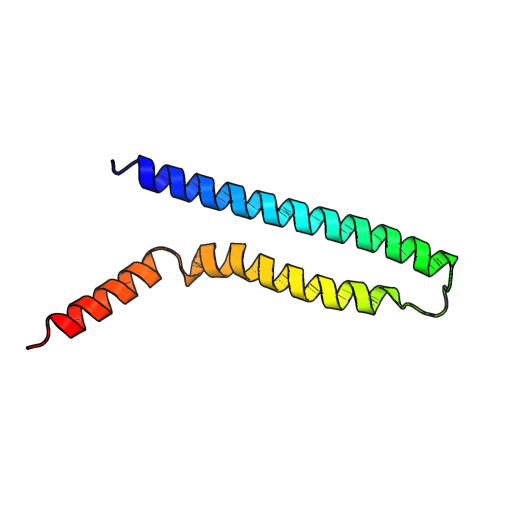TOM 607 O O . LYS A 1 72 ? -11.561 -8.653 13.994 1.00 51.12 72 LYS A O 1
ATOM 612 N N . PHE A 1 73 ? -9.828 -7.271 13.638 1.00 47.41 73 PHE A N 1
ATOM 613 C CA . PHE A 1 73 ? -9.126 -7.599 14.899 1.00 47.41 73 PHE A CA 1
ATOM 614 C C . PHE A 1 73 ? -9.082 -6.481 15.958 1.00 47.41 73 PHE A C 1
ATOM 616 O O . PHE A 1 73 ? -9.062 -6.788 17.141 1.00 47.41 73 PHE A O 1
ATOM 623 N N . LEU A 1 74 ? -9.093 -5.202 15.567 1.00 53.84 74 LEU A N 1
ATOM 624 C CA . LEU A 1 74 ? -9.310 -4.037 16.450 1.00 53.84 74 LEU A CA 1
ATOM 625 C C . LEU A 1 74 ? -10.648 -3.348 16.141 1.00 53.84 74 LEU A C 1
ATOM 627 O O . LEU A 1 74 ? -10.827 -2.153 16.368 1.00 53.84 74 LEU A O 1
ATOM 631 N N . GLY A 1 75 ? -11.586 -4.083 15.540 1.00 59.69 75 GLY A N 1
ATOM 632 C CA . GLY A 1 75 ? -12.975 -3.649 15.498 1.00 59.69 75 GLY A CA 1
ATOM 633 C C . GLY A 1 75 ? -13.542 -3.699 16.912 1.00 59.69 75 GLY A C 1
ATOM 634 O O . GLY A 1 75 ? -13.175 -4.601 17.654 1.00 59.69 75 GLY A O 1
ATOM 635 N N . LYS A 1 76 ? -14.383 -2.712 17.242 1.00 57.75 76 LYS A N 1
ATOM 636 C CA . LYS A 1 76 ? -15.218 -2.517 18.443 1.00 57.75 76 LYS A CA 1
ATOM 637 C C . LYS A 1 76 ? -15.254 -3.671 19.459 1.00 57.75 76 LYS A C 1
ATOM 639 O O . LYS A 1 76 ? -14.999 -3.418 20.622 1.00 57.75 76 LYS A O 1
ATOM 644 N N . ASP A 1 77 ? -15.472 -4.908 19.021 1.00 64.31 77 ASP A N 1
ATOM 645 C CA . ASP A 1 77 ? -15.434 -6.123 19.842 1.00 64.31 77 ASP A CA 1
ATOM 646 C C . ASP A 1 77 ? -14.139 -6.299 20.653 1.00 64.31 77 ASP A C 1
ATOM 648 O O . ASP A 1 77 ? -14.206 -6.591 21.839 1.00 64.31 77 ASP A O 1
ATOM 652 N N . TRP A 1 78 ? -12.948 -6.093 20.075 1.00 68.38 78 TRP A N 1
ATOM 653 C CA . TRP A 1 78 ? -11.690 -6.219 20.832 1.00 68.38 78 TRP A CA 1
ATOM 654 C C . TRP A 1 78 ? -11.503 -5.084 21.841 1.00 68.38 78 TRP A C 1
ATOM 656 O O . TRP A 1 78 ? -10.954 -5.300 22.921 1.00 68.38 78 TRP A O 1
ATOM 666 N N . GLU A 1 79 ? -11.943 -3.878 21.482 1.00 70.31 79 GLU A N 1
ATOM 667 C CA . GLU A 1 79 ? -11.860 -2.687 22.329 1.00 70.31 79 GLU A CA 1
ATOM 668 C C . GLU A 1 79 ? -12.842 -2.803 23.506 1.00 70.31 79 GLU A C 1
ATOM 670 O O . GLU A 1 79 ? -12.442 -2.650 24.658 1.00 70.31 79 GLU A O 1
A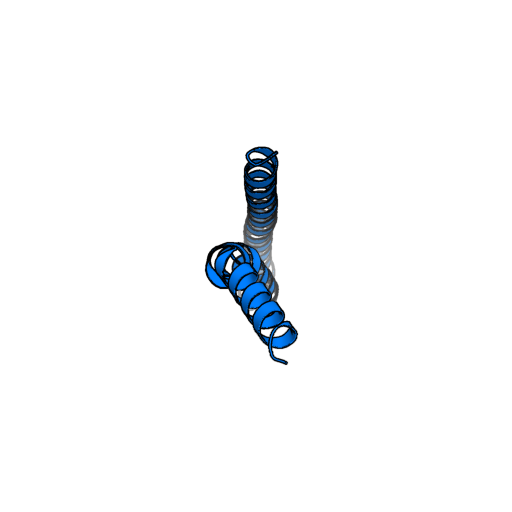TOM 675 N N . GLU A 1 80 ? -14.085 -3.209 23.235 1.00 71.88 80 GLU A N 1
ATOM 676 C CA . GLU A 1 80 ? -15.113 -3.528 24.231 1.00 71.88 80 GLU A CA 1
ATOM 677 C C . GLU A 1 80 ? -14.692 -4.706 25.125 1.00 71.88 80 GLU A C 1
ATOM 679 O O . GLU A 1 80 ? -14.843 -4.631 26.343 1.00 71.88 80 GLU A O 1
ATOM 684 N N . GLU A 1 81 ? -14.076 -5.756 24.571 1.00 77.44 81 GLU A N 1
ATOM 685 C CA . GLU A 1 81 ? -13.532 -6.887 25.336 1.00 77.44 81 GLU A CA 1
ATOM 686 C C . GLU A 1 81 ? -12.391 -6.452 26.273 1.00 77.44 81 GLU A C 1
ATOM 688 O O . GLU A 1 81 ? -12.286 -6.936 27.404 1.00 77.44 81 GLU A O 1
ATOM 693 N N . LYS A 1 82 ? -11.525 -5.525 25.836 1.00 77.69 82 LYS A N 1
ATOM 694 C CA . LYS A 1 82 ? -10.447 -4.982 26.679 1.00 77.69 82 LYS A CA 1
ATOM 695 C C . LYS A 1 82 ? -10.991 -4.105 27.797 1.00 77.69 82 LYS A C 1
ATOM 697 O O . LYS A 1 82 ? -10.559 -4.266 28.935 1.00 77.69 82 LYS A O 1
ATOM 702 N N . ILE A 1 83 ? -11.943 -3.228 27.482 1.00 80.44 83 ILE A N 1
ATOM 703 C CA . ILE A 1 83 ? -12.610 -2.366 28.462 1.00 80.44 83 ILE A CA 1
ATOM 704 C C . ILE A 1 83 ? -13.333 -3.226 29.503 1.00 80.44 83 ILE A C 1
ATOM 706 O O . ILE A 1 83 ? -13.145 -3.009 30.697 1.00 80.44 83 ILE A O 1
ATOM 710 N N . ARG A 1 84 ? -14.066 -4.265 29.077 1.00 82.62 84 ARG A N 1
ATOM 711 C CA . ARG A 1 84 ? -14.733 -5.206 29.990 1.00 82.62 84 ARG A CA 1
ATOM 712 C C . ARG A 1 84 ? -13.738 -5.888 30.930 1.00 82.62 84 ARG A C 1
ATOM 714 O O . ARG A 1 84 ? -13.977 -5.935 32.129 1.00 82.62 84 ARG A O 1
ATOM 721 N N . LYS A 1 85 ? -12.589 -6.343 30.414 1.00 83.94 85 LYS A N 1
ATOM 722 C CA . LYS A 1 85 ? -11.531 -6.967 31.231 1.00 83.94 85 LYS A CA 1
ATOM 723 C C . LYS A 1 85 ? -10.866 -6.017 32.226 1.00 83.94 85 LYS A C 1
ATOM 725 O O . LYS A 1 85 ? -10.421 -6.477 33.273 1.00 83.94 85 LYS A O 1
ATOM 730 N N . ILE A 1 86 ? -10.737 -4.731 31.899 1.00 84.69 86 ILE A N 1
ATOM 731 C CA . ILE A 1 86 ? -10.194 -3.725 32.825 1.00 84.69 86 ILE A CA 1
ATOM 732 C C . ILE A 1 86 ? -11.223 -3.429 33.919 1.00 84.69 86 ILE A C 1
ATOM 734 O O . ILE A 1 86 ? -10.883 -3.517 35.094 1.00 84.69 86 ILE A O 1
ATOM 738 N N . MET A 1 87 ? -12.488 -3.218 33.545 1.00 80.56 87 MET A N 1
ATOM 739 C CA . MET A 1 87 ? -13.590 -3.009 34.489 1.00 80.56 87 MET A CA 1
ATOM 740 C C . MET A 1 87 ? -13.761 -4.202 35.443 1.00 80.56 87 MET A C 1
ATOM 742 O O . MET A 1 87 ? -13.901 -4.006 36.640 1.00 80.56 87 MET A O 1
ATOM 746 N N . GLU A 1 88 ? -13.684 -5.448 34.962 1.00 84.31 88 GLU A N 1
ATOM 747 C CA . GLU A 1 88 ? -13.724 -6.644 35.825 1.00 84.31 88 GLU A CA 1
ATOM 748 C C . GLU A 1 88 ? -12.522 -6.760 36.774 1.00 84.31 88 GLU A C 1
ATOM 750 O O . GLU A 1 88 ? -12.643 -7.358 37.843 1.00 84.31 88 GLU A O 1
ATOM 755 N N . LYS A 1 89 ? -11.354 -6.230 36.390 1.00 78.06 89 LYS A N 1
ATOM 756 C CA . LYS A 1 89 ? -10.174 -6.194 37.263 1.00 78.06 89 LYS A CA 1
ATOM 757 C C . LYS A 1 89 ? -10.279 -5.112 38.332 1.00 78.06 89 LYS A C 1
ATOM 759 O O . LYS A 1 89 ? -9.825 -5.355 39.440 1.00 78.06 89 LYS A O 1
ATOM 764 N N . GLU A 1 90 ? -10.853 -3.958 38.005 1.00 73.69 90 GLU A N 1
ATOM 765 C CA . GLU A 1 90 ? -11.074 -2.861 38.957 1.00 73.69 90 GLU A CA 1
ATOM 766 C C . GLU A 1 90 ? -12.259 -3.123 39.894 1.00 73.69 90 GLU A C 1
ATOM 768 O O . GLU A 1 90 ? -12.282 -2.621 41.010 1.00 73.69 90 GLU A O 1
ATOM 773 N N . ASN A 1 91 ? -13.226 -3.935 39.462 1.00 67.12 91 ASN A N 1
ATOM 774 C CA . ASN A 1 91 ? -14.425 -4.275 40.231 1.00 67.12 91 ASN A CA 1
ATOM 775 C C . ASN A 1 91 ? -14.292 -5.602 41.009 1.00 67.12 91 ASN A C 1
ATOM 777 O O . ASN A 1 91 ? -15.278 -6.113 41.541 1.00 67.12 91 ASN A O 1
ATOM 781 N N . LYS A 1 92 ? -13.087 -6.190 41.056 1.00 49.19 92 LYS A N 1
ATOM 782 C CA . LYS A 1 92 ? -12.756 -7.248 42.018 1.00 49.19 92 LYS A CA 1
ATOM 783 C C . LYS A 1 92 ? -12.268 -6.585 43.317 1.00 49.19 92 LYS A C 1
ATOM 785 O O . LYS A 1 92 ? -11.350 -5.774 43.221 1.00 49.19 92 LYS A O 1
ATOM 790 N N . PRO A 1 93 ? -12.883 -6.895 44.475 1.00 57.41 93 PRO A N 1
ATOM 791 C CA . PRO A 1 93 ? -12.513 -6.319 45.769 1.00 57.41 93 PRO A CA 1
ATOM 792 C C . PRO A 1 93 ? -11.091 -6.690 46.201 1.00 57.41 93 PRO A C 1
ATOM 794 O O . PRO A 1 93 ? -10.588 -7.750 45.752 1.00 57.41 93 PRO A O 1
#

Sequence (93 aa):
MMNDEKYERARKRVKDLKHFYRDLISYVTINVILLIINLVTSPGKLWFYWVTIFWGIAILLHASKVFLLKGKFLGKDWEEEKIRKIMEKENKP

Secondary structure (DSSP, 8-state):
-HHHHHHHHHHHHHHHHHHHHHHHHHHHHHHHHHHHHHHHH-TT--THHHHHHHHHHHHHHHHIIIIIIIIIISSTHHHHHHHHHHHHHHT--

pLDDT: mean 78.3, std 11.33, range [47.41, 93.12]

Foldseek 3Di:
DVVVVVVVLVVVLVVLVVVLVVLVVVLVVVLVVLVVCCVVPPVPDSPSVVVNVVSVVVSVVSCCCSPVVDPPPVPPVNVVVVVVVVVVVVPPD

Radius of gyration: 21.1 Å; chains: 1; bounding box: 46×22×67 Å